Protein AF-A0A8S2FZT2-F1 (afdb_monomer_lite)

Secondary structure (DSSP, 8-state):
----------PPP-GGGSS-----PPPPPPPP--TTHHHHHHHHHTT--TTTTT--SS--PPPTT-PPPTTS--

Foldseek 3Di:
DDPDDDDPDDDPDDPVVPDPDPDDDDDDDDDDDDPCPVVVVCVVPPPDDVQNPPHDPDDDDDDPVPDDDDPPPD

Radius of gyration: 34.58 Å; chains: 1; bounding box: 56×34×92 Å

Organism: NCBI:txid1234261

Structure (mmCIF, N/CA/C/O backbone):
data_AF-A0A8S2FZT2-F1
#
_entry.id   AF-A0A8S2FZT2-F1
#
loop_
_atom_site.group_PDB
_atom_site.id
_atom_site.type_symbol
_atom_site.label_atom_id
_atom_site.label_alt_id
_atom_site.label_comp_id
_atom_site.label_asym_id
_atom_site.label_entity_id
_atom_site.label_seq_id
_atom_site.pdbx_PDB_ins_code
_atom_site.Cartn_x
_atom_site.Cartn_y
_atom_site.Cartn_z
_atom_site.occupancy
_atom_site.B_iso_or_equiv
_atom_site.auth_seq_id
_atom_site.auth_comp_id
_atom_site.auth_asym_id
_atom_site.auth_atom_id
_atom_site.pdbx_PDB_model_num
ATOM 1 N N . MET A 1 1 ? -2.084 -22.202 51.170 1.00 39.22 1 MET A N 1
ATOM 2 C CA . MET A 1 1 ? -2.887 -22.071 49.936 1.00 39.22 1 MET A CA 1
ATOM 3 C C . MET A 1 1 ? -4.097 -21.219 50.280 1.00 39.22 1 MET A C 1
ATOM 5 O O . MET A 1 1 ? -4.967 -21.696 50.991 1.00 39.22 1 MET A O 1
ATOM 9 N N . VAL A 1 2 ? -4.085 -19.936 49.912 1.00 43.12 2 VAL A N 1
ATOM 10 C CA . VAL A 1 2 ? -5.177 -18.998 50.218 1.00 43.12 2 VAL A CA 1
ATOM 11 C C . VAL A 1 2 ? -6.121 -19.002 49.024 1.00 43.12 2 VAL A C 1
ATOM 13 O O . VAL A 1 2 ? -5.722 -18.644 47.919 1.00 43.12 2 VAL A O 1
ATOM 16 N N . VAL A 1 3 ? -7.340 -19.490 49.241 1.00 45.47 3 VAL A N 1
ATOM 17 C CA . VAL A 1 3 ? -8.402 -19.518 48.236 1.00 45.47 3 VA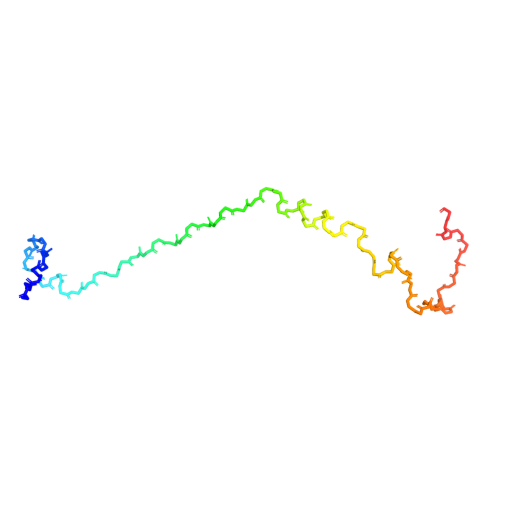L A CA 1
ATOM 18 C C . VAL A 1 3 ? -8.825 -18.075 47.976 1.00 45.47 3 VAL A C 1
ATOM 20 O O . VAL A 1 3 ? -9.313 -17.396 48.878 1.00 45.47 3 VAL A O 1
ATOM 23 N N . GLY A 1 4 ? -8.573 -17.600 46.756 1.00 44.22 4 GLY A N 1
ATOM 24 C CA . GLY A 1 4 ? -8.988 -16.281 46.297 1.00 44.22 4 GLY A CA 1
ATOM 25 C C . GLY A 1 4 ? -10.508 -16.174 46.329 1.00 44.22 4 GLY A C 1
ATOM 26 O O . GLY A 1 4 ? -11.202 -16.829 45.555 1.00 44.22 4 GLY A O 1
ATOM 27 N N . GLN A 1 5 ? -11.015 -15.364 47.254 1.00 45.91 5 GLN A N 1
ATOM 28 C CA . GLN A 1 5 ? -12.412 -14.959 47.292 1.00 45.91 5 GLN A CA 1
ATOM 29 C C . GLN A 1 5 ? -12.647 -13.997 46.124 1.00 45.91 5 GLN A C 1
ATOM 31 O O . GLN A 1 5 ? -12.179 -12.859 46.135 1.00 45.91 5 GLN A O 1
ATOM 36 N N . ASN A 1 6 ? -13.334 -14.477 45.090 1.00 49.81 6 ASN A N 1
ATOM 37 C CA . ASN A 1 6 ? -13.797 -13.641 43.992 1.00 49.81 6 ASN A CA 1
ATOM 38 C C . ASN A 1 6 ? -14.942 -12.762 44.505 1.00 49.81 6 ASN A C 1
ATOM 40 O O . ASN A 1 6 ? -16.056 -13.237 44.711 1.00 49.81 6 ASN A O 1
ATOM 44 N N . GLY A 1 7 ? -14.650 -11.482 44.728 1.00 47.84 7 GLY A N 1
ATOM 45 C CA . GLY A 1 7 ? -15.658 -10.467 45.003 1.00 47.84 7 GLY A CA 1
ATOM 46 C C . GLY A 1 7 ? -16.463 -10.159 43.744 1.00 47.84 7 GLY A C 1
ATOM 47 O O . GLY A 1 7 ? -16.062 -9.318 42.943 1.00 47.84 7 GLY A O 1
ATOM 48 N N . ALA A 1 8 ? -17.608 -10.819 43.580 1.00 53.50 8 ALA A N 1
ATOM 49 C CA . ALA A 1 8 ? -18.711 -10.265 42.809 1.00 53.50 8 ALA A CA 1
ATOM 50 C C . ALA A 1 8 ? -19.460 -9.312 43.748 1.00 53.50 8 ALA A C 1
ATOM 52 O O . ALA A 1 8 ? -20.049 -9.735 44.740 1.00 53.50 8 ALA A O 1
ATOM 53 N N . ALA A 1 9 ? -19.336 -8.010 43.492 1.00 54.69 9 ALA A N 1
ATOM 54 C CA . ALA A 1 9 ? -20.016 -6.968 44.248 1.00 54.69 9 ALA A CA 1
ATOM 55 C C . ALA A 1 9 ? -21.525 -7.257 44.332 1.00 54.69 9 ALA A C 1
ATOM 57 O O . ALA A 1 9 ? -22.115 -7.603 43.313 1.00 54.69 9 ALA A O 1
ATOM 58 N N . ASN A 1 10 ? -22.100 -7.099 45.533 1.00 59.94 10 ASN A N 1
ATOM 59 C CA . ASN A 1 10 ? -23.524 -7.215 45.881 1.00 59.94 10 ASN A CA 1
ATOM 60 C C . ASN A 1 10 ? -24.472 -6.876 44.713 1.00 59.94 10 ASN A C 1
ATOM 62 O O . ASN A 1 10 ? -24.887 -5.728 44.554 1.00 59.94 10 ASN A O 1
ATOM 66 N N . GLN A 1 11 ? -24.833 -7.876 43.914 1.00 66.56 11 GLN A N 1
ATOM 67 C CA . GLN A 1 11 ? -26.016 -7.824 43.069 1.00 66.56 11 GLN A CA 1
ATOM 68 C C . GLN A 1 11 ? -27.102 -8.573 43.827 1.00 66.56 11 GLN A C 1
ATOM 70 O O . GLN A 1 11 ? -26.906 -9.732 44.187 1.00 66.56 11 GLN A O 1
ATOM 75 N N . GLU A 1 12 ? -28.220 -7.903 44.106 1.00 78.12 12 GLU A N 1
ATOM 76 C CA . GLU A 1 12 ? -29.404 -8.561 44.656 1.00 78.12 12 GLU A CA 1
ATOM 77 C C . GLU A 1 12 ? -29.772 -9.739 43.746 1.00 78.12 12 GLU A C 1
ATOM 79 O O . GLU A 1 12 ? -29.892 -9.590 42.522 1.00 78.12 12 GLU A O 1
ATOM 84 N N . GLU A 1 13 ? -29.871 -10.932 44.333 1.00 78.25 13 GLU A N 1
ATOM 85 C CA . GLU A 1 13 ? -30.168 -12.151 43.591 1.00 78.25 13 GLU A CA 1
ATOM 86 C C . GLU A 1 13 ? -31.523 -11.994 42.891 1.00 78.25 13 GLU A C 1
ATOM 88 O O . GLU A 1 13 ? -32.557 -11.769 43.519 1.00 78.25 13 GLU A O 1
ATOM 93 N N . SER A 1 14 ? -31.521 -12.079 41.561 1.00 82.25 14 SER A N 1
ATOM 94 C CA . SER A 1 14 ? -32.718 -11.899 40.746 1.00 82.25 14 SER A CA 1
ATOM 95 C C . SER A 1 14 ? -32.748 -12.925 39.625 1.00 82.25 14 SER A C 1
ATOM 97 O O . SER A 1 14 ? -31.754 -13.119 38.925 1.00 82.25 14 SER A O 1
ATOM 99 N N . VAL A 1 15 ? -33.912 -13.545 39.406 1.00 87.12 15 VAL A N 1
ATOM 100 C CA . VAL A 1 15 ? -34.144 -14.528 38.329 1.00 87.12 15 VAL A CA 1
ATOM 101 C C . VAL A 1 15 ? -33.799 -13.939 36.952 1.00 87.12 15 VAL A C 1
ATOM 103 O O . VAL A 1 15 ? -33.347 -14.647 36.056 1.00 87.12 15 VAL A O 1
ATOM 106 N N . TYR A 1 16 ? -33.931 -12.621 36.790 1.00 83.50 16 TYR A N 1
ATOM 107 C CA . TYR A 1 16 ? -33.602 -11.916 35.550 1.00 83.50 16 TYR A CA 1
ATOM 108 C C . TYR A 1 16 ? -32.093 -11.773 35.291 1.00 83.50 16 TYR A C 1
ATOM 110 O O . TYR A 1 16 ? -31.701 -11.503 34.157 1.00 83.50 16 TYR A O 1
ATOM 118 N N . ASN A 1 17 ? -31.249 -11.985 36.306 1.00 84.44 17 ASN A N 1
ATOM 119 C CA . ASN A 1 17 ? -29.787 -11.954 36.194 1.00 84.44 17 ASN A CA 1
ATOM 120 C C . ASN A 1 17 ? -29.188 -13.343 35.886 1.00 84.44 17 ASN A C 1
ATOM 122 O O . ASN A 1 17 ? -27.977 -13.457 35.720 1.00 84.44 17 ASN A O 1
ATOM 126 N N . LEU A 1 18 ? -30.017 -14.396 35.785 1.00 82.81 18 LEU A N 1
ATOM 127 C CA . LEU A 1 18 ? -29.569 -15.771 35.515 1.00 82.81 18 LEU A CA 1
ATOM 128 C C . LEU A 1 18 ? -28.999 -15.955 34.105 1.00 82.81 18 LEU A C 1
ATOM 130 O O . LEU A 1 18 ? -28.136 -16.805 33.893 1.00 82.81 18 LEU A O 1
ATOM 134 N N . VAL A 1 19 ? -29.494 -15.182 33.136 1.00 86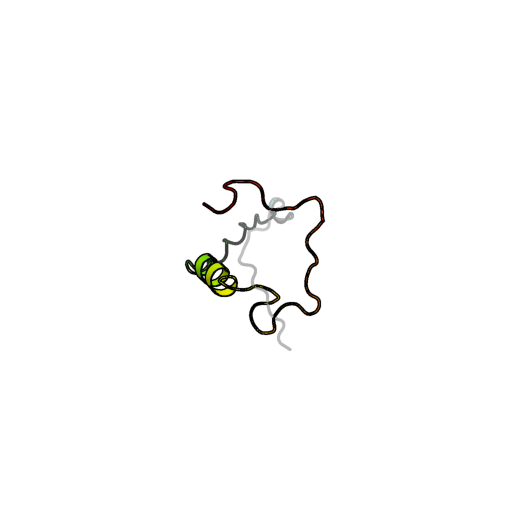.31 19 VAL A N 1
ATOM 135 C CA . VAL A 1 19 ? -29.018 -15.237 31.753 1.00 86.31 19 VAL A CA 1
ATOM 136 C C . VAL A 1 19 ? -28.071 -14.060 31.524 1.00 86.31 19 VAL A C 1
ATOM 138 O O . VAL A 1 19 ? -28.516 -12.909 31.569 1.00 86.31 19 VAL A O 1
ATOM 141 N N . PRO A 1 20 ? -26.775 -14.308 31.263 1.00 83.75 20 PRO A N 1
ATOM 142 C CA . PRO A 1 20 ? -25.839 -13.234 30.985 1.00 83.75 20 PRO A CA 1
ATOM 143 C C . PRO A 1 20 ? -26.272 -12.501 29.716 1.00 83.75 20 PRO A C 1
ATOM 145 O O . PRO A 1 20 ? -26.537 -13.110 28.676 1.00 83.75 20 PRO A O 1
ATOM 148 N N . ARG A 1 21 ? -26.345 -11.170 29.794 1.00 82.25 21 ARG A N 1
ATOM 149 C CA . ARG A 1 21 ? -26.605 -10.345 28.614 1.00 82.25 21 ARG A CA 1
ATOM 150 C C . ARG A 1 21 ? -25.418 -10.462 27.670 1.00 82.25 21 ARG A C 1
ATOM 152 O O . ARG A 1 21 ? -24.270 -10.356 28.093 1.00 82.25 21 ARG A O 1
ATOM 159 N N . THR A 1 22 ? -25.694 -10.649 26.386 1.00 82.94 22 THR A N 1
ATOM 160 C CA . THR A 1 22 ? -24.656 -10.619 25.357 1.00 82.94 22 THR A CA 1
ATOM 161 C C . THR A 1 22 ? -24.026 -9.233 25.324 1.00 82.94 22 THR A C 1
ATOM 163 O O . THR A 1 22 ? -24.650 -8.267 24.881 1.00 82.94 22 THR A O 1
ATOM 166 N N . GLU A 1 23 ? -22.790 -9.133 25.803 1.00 83.94 23 GLU A N 1
ATOM 167 C CA . GLU A 1 23 ? -21.993 -7.918 25.697 1.00 83.94 23 GLU A CA 1
ATOM 168 C C . GLU A 1 23 ? -21.697 -7.638 24.219 1.00 83.94 23 GLU A C 1
ATOM 170 O O . GLU A 1 23 ? -20.940 -8.361 23.564 1.00 83.94 23 GLU A O 1
ATOM 175 N N . ILE A 1 24 ? -22.299 -6.581 23.672 1.00 86.81 24 ILE A N 1
ATOM 176 C CA . ILE A 1 24 ? -21.996 -6.127 22.315 1.00 86.81 24 ILE A CA 1
ATOM 177 C C . ILE A 1 24 ? -20.631 -5.444 22.362 1.00 86.81 24 ILE A C 1
ATOM 179 O O . ILE A 1 24 ? -20.500 -4.294 22.780 1.00 86.81 24 ILE A O 1
ATOM 183 N N . ARG A 1 25 ? -19.589 -6.165 21.942 1.00 87.19 25 ARG A N 1
ATOM 184 C CA . ARG A 1 25 ? -18.257 -5.579 21.792 1.00 87.19 25 ARG A CA 1
ATOM 185 C C . ARG A 1 25 ? -18.263 -4.633 20.600 1.00 87.19 25 ARG A C 1
ATOM 187 O O . ARG A 1 25 ? -18.557 -5.048 19.480 1.00 87.19 25 ARG A O 1
ATOM 194 N N . ALA A 1 26 ? -17.897 -3.377 20.839 1.00 88.44 26 ALA A N 1
ATOM 195 C CA . ALA A 1 26 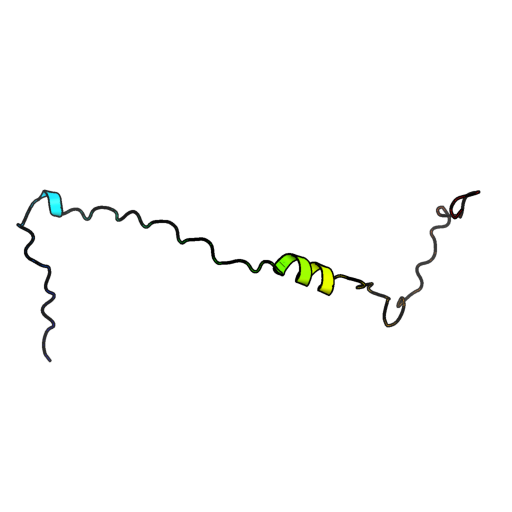? -17.664 -2.436 19.756 1.00 88.44 26 ALA A CA 1
ATOM 196 C C . ALA A 1 26 ? -16.568 -2.977 18.812 1.00 88.44 26 ALA A C 1
ATOM 198 O O . ALA A 1 26 ? -15.598 -3.590 19.282 1.00 88.44 26 ALA A O 1
ATOM 199 N N . PRO A 1 27 ? -16.698 -2.776 17.488 1.00 91.88 27 PRO A N 1
ATOM 200 C CA . PRO A 1 27 ? -15.653 -3.155 16.552 1.00 91.88 27 PRO A CA 1
ATOM 201 C C . PRO A 1 27 ? -14.363 -2.404 16.885 1.00 91.88 27 PRO A C 1
ATOM 203 O O . PRO A 1 27 ? -14.379 -1.236 17.278 1.00 91.88 27 PRO A O 1
ATOM 206 N N . LYS A 1 28 ? -13.225 -3.086 16.726 1.00 91.88 28 LYS A N 1
ATOM 207 C CA . LYS A 1 28 ? -11.917 -2.462 16.940 1.00 91.88 28 LYS A CA 1
ATOM 208 C C . LYS A 1 28 ? -11.753 -1.286 15.966 1.00 91.88 28 LYS A C 1
ATOM 210 O O . LYS A 1 28 ? -12.108 -1.439 14.794 1.00 91.88 28 LYS A O 1
ATOM 215 N N . PRO A 1 29 ? -11.192 -0.148 16.409 1.00 93.25 29 PRO A N 1
ATOM 216 C CA . PRO A 1 29 ? -10.910 0.957 15.507 1.00 93.25 29 PRO A CA 1
ATOM 217 C C . PRO A 1 29 ? -9.889 0.531 14.449 1.00 93.25 29 PRO A C 1
ATOM 219 O O . PRO A 1 29 ? -9.058 -0.357 14.674 1.00 93.25 29 PRO A O 1
ATOM 222 N N . GLN A 1 30 ? -9.948 1.181 13.288 1.00 93.06 30 GLN A N 1
ATOM 223 C CA . GLN A 1 30 ? -8.942 0.993 12.250 1.00 93.06 30 GLN A CA 1
ATOM 224 C C . GLN A 1 30 ? -7.562 1.388 12.784 1.00 93.06 30 GLN A C 1
ATOM 226 O O . GLN A 1 30 ? -7.417 2.340 13.553 1.00 93.06 30 GLN A O 1
ATOM 231 N N . ARG A 1 31 ? -6.537 0.635 12.379 1.00 93.50 31 ARG A N 1
ATOM 232 C CA . ARG A 1 31 ? -5.153 0.995 12.689 1.00 93.50 31 ARG A CA 1
ATOM 233 C C . ARG A 1 31 ? -4.767 2.230 11.885 1.00 93.50 31 ARG A C 1
ATOM 235 O O . ARG A 1 31 ? -5.214 2.399 10.755 1.00 93.50 31 ARG A O 1
ATOM 242 N N . TYR A 1 32 ? -3.903 3.054 12.466 1.00 94.81 32 TYR A N 1
ATOM 243 C CA . TYR A 1 32 ? -3.304 4.172 11.754 1.00 94.81 32 TYR A CA 1
ATOM 244 C C . TYR A 1 32 ? -2.570 3.680 10.498 1.00 94.81 32 TYR A C 1
ATOM 246 O O . TYR A 1 32 ? -1.752 2.759 10.572 1.00 94.81 32 TYR A O 1
ATOM 254 N N . GLU A 1 33 ? -2.841 4.317 9.361 1.00 92.62 33 GLU A N 1
ATOM 255 C CA . GLU A 1 33 ? -2.061 4.148 8.139 1.00 92.62 33 GLU A CA 1
ATOM 256 C C . GLU A 1 33 ? -1.165 5.371 7.921 1.00 92.62 33 GLU A C 1
ATOM 258 O O . GLU A 1 33 ? -1.616 6.512 8.015 1.00 92.62 33 GLU A O 1
ATOM 263 N N . SER A 1 34 ? 0.112 5.135 7.602 1.00 93.81 34 SER A N 1
ATOM 264 C CA . SER A 1 34 ? 1.058 6.211 7.290 1.00 93.81 34 SER A CA 1
ATOM 265 C C . SER A 1 34 ? 0.632 6.978 6.038 1.00 93.81 34 SER A C 1
ATOM 267 O O . SER A 1 34 ? 0.347 6.379 4.997 1.00 93.81 34 SER A O 1
ATOM 269 N N . THR A 1 35 ? 0.698 8.308 6.102 1.00 94.06 35 THR A N 1
ATOM 270 C CA . THR A 1 35 ? 0.463 9.205 4.957 1.00 94.06 35 THR A CA 1
ATOM 271 C C . THR A 1 35 ? 1.439 8.949 3.804 1.00 94.06 35 THR A C 1
ATOM 273 O O . THR A 1 35 ? 1.101 9.168 2.642 1.00 94.06 35 THR A O 1
ATOM 276 N N . PHE A 1 36 ? 2.625 8.410 4.100 1.00 93.94 36 PHE A N 1
ATOM 277 C CA . PHE A 1 36 ? 3.667 8.119 3.116 1.00 93.94 36 PHE A CA 1
ATOM 278 C C . PHE A 1 36 ? 3.538 6.745 2.458 1.00 93.94 36 PHE A C 1
ATOM 280 O O . PHE A 1 36 ? 4.317 6.442 1.559 1.00 93.94 36 PHE A O 1
ATOM 287 N N . LYS A 1 37 ? 2.571 5.908 2.860 1.00 92.00 37 LYS A N 1
ATOM 288 C CA . LYS A 1 37 ? 2.392 4.545 2.323 1.00 92.00 37 LYS A CA 1
ATOM 289 C C . LYS A 1 37 ? 2.348 4.526 0.790 1.00 92.00 37 LYS A C 1
ATOM 291 O O . LYS A 1 37 ? 3.008 3.6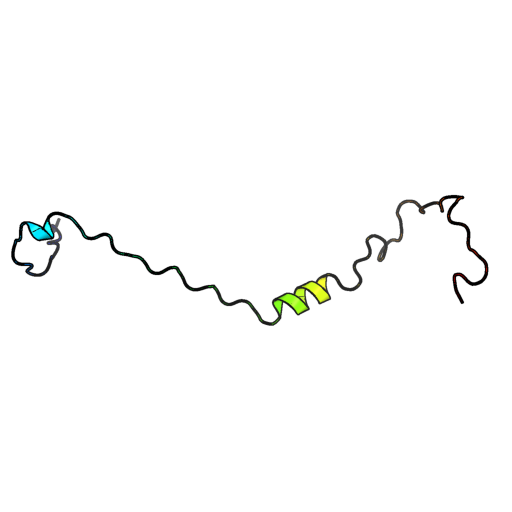97 0.171 1.00 92.00 37 LYS A O 1
ATOM 296 N N . LYS A 1 38 ? 1.619 5.470 0.184 1.00 90.62 38 LYS A N 1
ATOM 297 C CA . LYS A 1 38 ? 1.513 5.605 -1.280 1.00 90.62 38 LYS A CA 1
ATOM 298 C C . LYS A 1 38 ? 2.837 6.034 -1.911 1.00 90.62 38 LYS A C 1
ATOM 300 O O . LYS A 1 38 ? 3.339 5.356 -2.798 1.00 90.62 38 LYS A O 1
ATOM 305 N N . HIS A 1 39 ? 3.443 7.092 -1.376 1.00 92.44 39 HIS A N 1
ATOM 306 C CA . HIS A 1 39 ? 4.717 7.616 -1.866 1.00 92.44 39 HIS A CA 1
ATOM 307 C C . HIS A 1 39 ? 5.853 6.583 -1.774 1.00 92.44 39 HIS A C 1
ATOM 309 O O . HIS A 1 39 ? 6.664 6.469 -2.686 1.00 92.44 39 HIS A O 1
ATOM 315 N N . ALA A 1 40 ? 5.900 5.796 -0.697 1.00 89.38 40 ALA A N 1
ATOM 316 C CA . ALA A 1 40 ? 6.873 4.721 -0.530 1.00 89.38 40 ALA A CA 1
ATOM 317 C C . ALA A 1 40 ? 6.672 3.586 -1.549 1.00 89.38 40 ALA A C 1
ATOM 319 O O . ALA A 1 40 ? 7.645 3.036 -2.053 1.00 89.38 40 ALA A O 1
ATOM 320 N N . ALA A 1 41 ? 5.424 3.243 -1.880 1.00 88.56 41 ALA A N 1
ATOM 321 C CA . ALA A 1 41 ? 5.135 2.250 -2.912 1.00 88.56 41 ALA A CA 1
ATOM 322 C C . ALA A 1 41 ? 5.527 2.753 -4.312 1.00 88.56 41 ALA A C 1
ATOM 324 O O . ALA A 1 41 ? 6.132 2.018 -5.092 1.00 88.56 41 ALA A O 1
ATOM 325 N N . GLU A 1 42 ? 5.225 4.014 -4.620 1.00 89.12 42 GLU A N 1
ATOM 326 C CA . GLU A 1 42 ? 5.603 4.653 -5.881 1.00 89.12 42 GLU A CA 1
ATOM 327 C C . GLU A 1 42 ? 7.121 4.752 -6.034 1.00 89.12 42 GLU A C 1
ATOM 329 O O . GLU A 1 42 ? 7.653 4.355 -7.069 1.00 89.12 42 GLU A O 1
ATOM 334 N N . SER A 1 43 ? 7.838 5.218 -5.006 1.00 86.38 43 SER A N 1
ATOM 335 C CA . SER A 1 43 ? 9.300 5.338 -5.043 1.00 86.38 43 SER A CA 1
ATOM 336 C C . SER A 1 43 ? 9.978 3.982 -5.192 1.00 86.38 43 SER A C 1
ATOM 338 O O . SER A 1 43 ? 10.915 3.844 -5.974 1.00 86.38 43 SER A O 1
ATOM 340 N N . LEU A 1 44 ? 9.459 2.966 -4.504 1.00 84.12 44 LEU A N 1
ATOM 341 C CA . LEU A 1 44 ? 9.945 1.600 -4.598 1.00 84.12 44 LEU A CA 1
ATOM 342 C C . LEU A 1 44 ? 9.724 1.018 -5.996 1.00 84.12 44 LEU A C 1
ATOM 344 O O . LEU A 1 44 ? 10.539 0.221 -6.437 1.00 84.12 44 LEU A O 1
ATOM 348 N N . ASN A 1 45 ? 8.662 1.389 -6.708 1.00 81.38 45 ASN A N 1
ATOM 349 C CA . ASN A 1 45 ? 8.397 0.887 -8.061 1.00 81.38 45 ASN A CA 1
ATOM 350 C C . ASN A 1 45 ? 9.000 1.754 -9.173 1.00 81.38 45 ASN A C 1
ATOM 352 O O . ASN A 1 45 ? 9.143 1.296 -10.308 1.00 81.38 45 ASN A O 1
ATOM 356 N N . LYS A 1 46 ? 9.398 2.988 -8.861 1.00 84.06 46 LYS A N 1
ATOM 357 C CA . LYS A 1 46 ? 9.938 3.931 -9.837 1.00 84.06 46 LYS A CA 1
ATOM 358 C C . LYS A 1 46 ? 11.242 3.411 -10.438 1.00 84.06 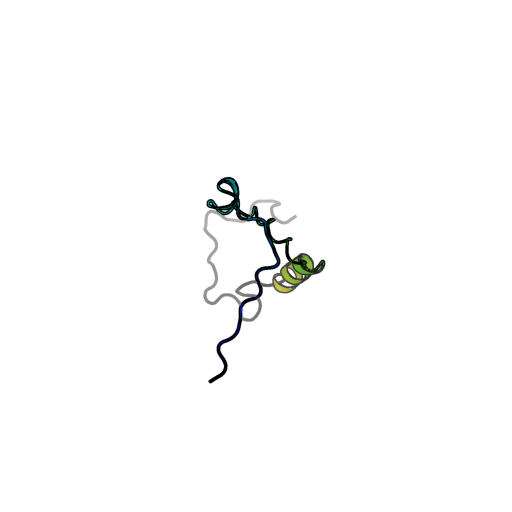46 LYS A C 1
ATOM 360 O O . LYS A 1 46 ? 12.265 3.290 -9.771 1.00 84.06 46 LYS A O 1
ATOM 365 N N . GLY A 1 47 ? 11.212 3.160 -11.745 1.00 72.38 47 GLY A N 1
ATOM 366 C CA . GLY A 1 47 ? 12.387 2.727 -12.497 1.00 72.38 47 GLY A CA 1
ATOM 367 C C . GLY A 1 47 ? 12.797 1.278 -12.235 1.00 72.38 47 GLY A C 1
ATOM 368 O O . GLY A 1 47 ? 13.947 0.925 -12.506 1.00 72.38 47 GLY A O 1
ATOM 369 N N . LYS A 1 48 ? 11.881 0.450 -11.726 1.00 73.31 48 LYS A N 1
ATOM 370 C CA . LYS A 1 48 ? 11.995 -1.000 -11.837 1.00 73.31 48 LYS A CA 1
ATOM 371 C C . LYS A 1 48 ? 11.617 -1.403 -13.256 1.00 73.31 48 LYS A C 1
ATOM 373 O O . LYS A 1 48 ? 10.444 -1.410 -13.608 1.00 73.31 48 LYS A O 1
ATOM 378 N N . TYR A 1 49 ? 12.626 -1.702 -14.060 1.00 78.25 49 TYR A N 1
ATOM 379 C CA . TYR A 1 49 ? 12.453 -2.464 -15.289 1.00 78.25 49 TYR A CA 1
ATOM 380 C C . TYR A 1 49 ? 13.285 -3.728 -15.135 1.00 78.25 49 TYR A C 1
ATOM 382 O O . TYR A 1 49 ? 14.430 -3.642 -14.684 1.00 78.25 49 TYR A O 1
ATOM 390 N N . ASP A 1 50 ? 12.721 -4.876 -15.503 1.00 75.38 50 ASP A N 1
ATOM 391 C CA . ASP A 1 50 ? 13.333 -6.194 -15.270 1.00 75.38 50 ASP A CA 1
ATOM 392 C C . ASP A 1 50 ? 14.728 -6.324 -15.907 1.00 75.38 50 ASP A C 1
ATOM 394 O O . ASP A 1 50 ? 15.584 -7.053 -15.419 1.00 75.38 50 ASP A O 1
ATOM 398 N N . HIS A 1 51 ? 14.982 -5.540 -16.955 1.00 82.38 51 HIS A N 1
ATOM 399 C CA . HIS A 1 51 ? 16.212 -5.504 -17.741 1.00 82.38 51 HIS A CA 1
ATOM 400 C C . HIS A 1 51 ? 17.042 -4.221 -17.522 1.00 82.38 51 HIS A C 1
ATOM 402 O O . HIS A 1 51 ? 17.963 -3.948 -18.287 1.00 82.38 51 HIS A O 1
ATOM 408 N N . ARG A 1 52 ? 16.746 -3.390 -16.506 1.00 81.25 52 ARG A N 1
ATOM 409 C CA . ARG A 1 52 ? 17.437 -2.093 -16.324 1.00 81.25 52 ARG A CA 1
ATOM 410 C C . ARG A 1 52 ? 18.920 -2.241 -15.989 1.00 81.25 52 ARG A C 1
ATOM 412 O O . ARG A 1 52 ? 19.726 -1.443 -16.451 1.00 81.25 52 ARG A O 1
ATOM 419 N N . THR A 1 53 ? 19.257 -3.205 -15.135 1.00 83.12 53 THR A N 1
ATOM 420 C CA . THR A 1 53 ? 20.616 -3.340 -14.591 1.00 83.12 53 THR A CA 1
ATOM 421 C C . THR A 1 53 ? 21.520 -4.160 -15.503 1.00 83.12 53 THR A C 1
ATOM 423 O O . THR A 1 53 ? 22.666 -3.780 -15.705 1.00 83.12 53 THR A O 1
ATOM 426 N N . MET A 1 54 ? 21.006 -5.262 -16.061 1.00 88.44 54 MET A N 1
ATOM 427 C CA . MET A 1 54 ? 21.800 -6.227 -16.837 1.00 88.44 54 MET A CA 1
ATOM 428 C C . MET A 1 54 ? 21.321 -6.409 -18.286 1.00 88.44 54 MET A C 1
ATOM 430 O O . MET A 1 54 ? 21.882 -7.230 -19.002 1.00 88.44 54 MET A O 1
ATOM 434 N N . GLY A 1 55 ? 20.316 -5.654 -18.741 1.00 85.44 55 GLY A N 1
ATOM 435 C CA . GLY A 1 55 ? 19.710 -5.859 -20.057 1.00 85.44 55 GLY A CA 1
ATOM 436 C C . GLY A 1 55 ? 18.778 -7.072 -20.103 1.00 85.44 55 GLY A C 1
ATOM 437 O O . GLY A 1 55 ? 18.456 -7.676 -19.078 1.00 85.44 55 GLY A O 1
ATOM 438 N N . TYR A 1 56 ? 18.280 -7.385 -21.299 1.00 86.12 56 TYR A N 1
ATOM 439 C CA . TYR A 1 56 ? 17.488 -8.591 -21.532 1.00 86.12 56 TYR A CA 1
ATOM 440 C C . TYR A 1 56 ? 18.410 -9.816 -21.586 1.00 86.12 56 TYR A C 1
ATOM 442 O O . TYR A 1 56 ? 19.491 -9.738 -22.163 1.00 86.12 56 TYR A O 1
ATOM 450 N N . ALA A 1 57 ? 17.979 -10.944 -21.010 1.00 79.75 57 ALA A N 1
ATOM 451 C CA . ALA A 1 57 ? 18.729 -12.204 -21.083 1.00 79.75 57 ALA A CA 1
ATOM 452 C C . ALA A 1 57 ? 18.768 -12.771 -22.515 1.00 79.75 57 ALA A C 1
ATOM 454 O O . ALA A 1 57 ? 19.794 -13.282 -22.953 1.00 79.75 57 ALA A O 1
ATOM 455 N N . GLU A 1 58 ? 17.662 -12.619 -23.245 1.00 81.25 58 GLU A N 1
ATOM 456 C CA . GLU A 1 58 ? 17.540 -12.869 -24.680 1.00 81.25 58 GLU A CA 1
ATOM 457 C C . GLU A 1 58 ? 16.850 -11.654 -25.309 1.00 81.25 58 GLU A C 1
ATOM 459 O O . GLU A 1 58 ? 15.877 -11.135 -24.753 1.00 81.25 58 GLU A O 1
ATOM 464 N N . GLU A 1 59 ? 17.363 -11.162 -26.438 1.00 81.31 59 GLU A N 1
ATOM 465 C CA . GLU A 1 59 ? 16.794 -9.988 -27.101 1.00 81.31 59 GLU A CA 1
ATOM 466 C C . GLU A 1 59 ? 15.407 -10.327 -27.678 1.00 81.31 59 GLU A C 1
ATOM 468 O O . GLU A 1 59 ? 15.285 -11.268 -28.470 1.00 81.31 59 GLU A O 1
ATOM 473 N N . PRO A 1 60 ? 14.341 -9.590 -27.308 1.00 81.19 60 PRO A N 1
ATOM 474 C CA . PRO A 1 60 ? 13.021 -9.847 -27.855 1.00 81.19 60 PRO A CA 1
ATOM 475 C C . PRO A 1 60 ? 13.011 -9.493 -29.343 1.00 81.19 60 PRO A C 1
ATOM 477 O O . PRO A 1 60 ? 13.062 -8.321 -29.721 1.00 81.19 60 PRO A O 1
ATOM 480 N N . LEU A 1 61 ? 12.913 -10.514 -30.195 1.00 81.12 61 LEU A N 1
ATOM 481 C CA . LEU A 1 61 ? 12.777 -10.311 -31.631 1.00 81.12 61 LEU A CA 1
ATOM 482 C C . LEU A 1 61 ? 11.451 -9.590 -31.928 1.00 81.12 61 LEU A C 1
ATOM 484 O O . LEU A 1 61 ? 10.396 -9.996 -31.421 1.00 81.12 61 LEU A O 1
ATOM 488 N N . PRO A 1 62 ? 11.466 -8.523 -32.744 1.00 80.38 62 PRO A N 1
ATOM 489 C CA . PRO A 1 62 ? 10.240 -7.848 -33.130 1.00 80.38 62 PRO A CA 1
ATOM 490 C C . PRO A 1 62 ? 9.363 -8.811 -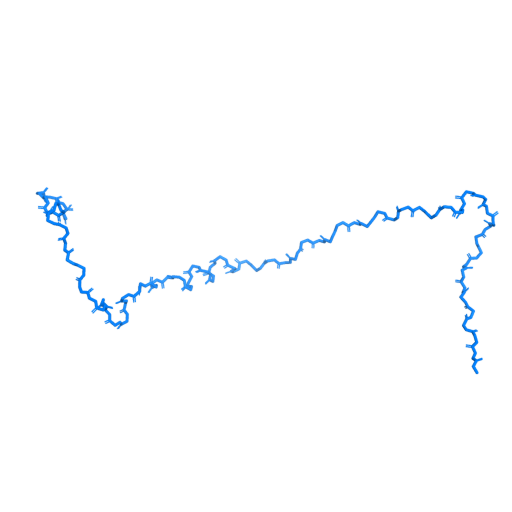33.935 1.00 80.38 62 PRO A C 1
ATOM 492 O O . PRO A 1 62 ? 9.834 -9.498 -34.841 1.00 80.38 62 PRO A O 1
ATOM 495 N N . ASN A 1 63 ? 8.067 -8.849 -33.615 1.00 82.50 63 ASN A N 1
ATOM 496 C CA . ASN A 1 63 ? 7.103 -9.551 -34.458 1.00 82.50 63 ASN A CA 1
ATOM 497 C C . ASN A 1 63 ? 7.146 -8.906 -35.863 1.00 82.50 63 ASN A C 1
ATOM 499 O O . ASN A 1 63 ? 7.040 -7.679 -35.937 1.00 82.50 63 ASN A O 1
ATOM 503 N N . PRO A 1 64 ? 7.277 -9.680 -36.958 1.00 81.81 64 PRO A N 1
ATOM 504 C CA . PRO A 1 64 ? 7.311 -9.153 -38.326 1.00 81.81 64 PRO A CA 1
ATOM 505 C C . PRO A 1 64 ? 6.095 -8.287 -38.702 1.00 81.81 64 PRO A C 1
ATOM 507 O O . PRO A 1 64 ? 6.195 -7.432 -39.577 1.00 81.81 64 PRO A O 1
ATOM 510 N N . GLU A 1 65 ? 4.959 -8.446 -38.022 1.00 81.94 65 GLU A N 1
ATOM 511 C CA . GLU A 1 65 ? 3.771 -7.602 -38.202 1.00 81.94 65 GLU A CA 1
ATOM 512 C C . GLU A 1 65 ? 3.891 -6.223 -37.527 1.00 81.94 65 GLU A C 1
ATOM 514 O O . GLU A 1 65 ? 3.167 -5.289 -37.869 1.00 81.94 65 GLU A O 1
ATOM 519 N N . LYS A 1 66 ? 4.816 -6.072 -36.573 1.00 81.25 66 LYS A N 1
ATOM 520 C CA . LYS A 1 66 ? 5.097 -4.833 -35.835 1.00 81.25 66 LYS A CA 1
ATOM 521 C C . LYS A 1 66 ? 6.248 -4.063 -36.488 1.00 81.25 66 LYS A C 1
ATOM 523 O O . LYS A 1 66 ? 7.248 -3.750 -35.843 1.00 81.25 66 LYS A O 1
ATOM 528 N N . PHE A 1 67 ? 6.118 -3.787 -37.782 1.00 83.25 67 PHE A N 1
ATOM 529 C CA . PHE A 1 67 ? 7.052 -2.926 -38.503 1.00 83.25 67 PHE A CA 1
ATOM 530 C C . PHE A 1 67 ? 6.712 -1.447 -38.288 1.00 83.25 67 PHE A C 1
ATOM 532 O O . PHE A 1 67 ? 5.550 -1.087 -38.093 1.00 83.25 67 PHE A O 1
ATOM 539 N N . LEU A 1 68 ? 7.735 -0.592 -38.359 1.00 86.88 68 LEU A N 1
ATOM 540 C CA . LEU A 1 68 ? 7.573 0.847 -38.190 1.00 86.88 68 LEU A CA 1
ATOM 541 C C . LEU A 1 68 ? 6.775 1.444 -39.360 1.00 86.88 68 LEU A C 1
ATOM 543 O O . LEU A 1 68 ? 7.182 1.321 -40.519 1.00 86.88 68 LEU A O 1
ATOM 547 N N . LYS A 1 69 ? 5.664 2.119 -39.070 1.00 87.56 69 LYS A N 1
ATOM 548 C CA . LYS A 1 69 ? 4.857 2.837 -40.065 1.00 87.56 69 LYS A CA 1
ATOM 549 C C . LYS A 1 69 ? 5.375 4.262 -40.271 1.00 87.56 69 LYS A C 1
ATOM 551 O O . LYS A 1 69 ? 6.094 4.826 -39.445 1.00 87.56 69 LYS A O 1
ATOM 556 N N . LYS A 1 70 ? 4.999 4.867 -41.402 1.00 92.44 70 LYS A N 1
ATOM 557 C CA . LYS A 1 70 ? 5.334 6.266 -41.710 1.00 92.44 70 LYS A CA 1
ATOM 558 C C . LYS A 1 70 ? 4.788 7.182 -40.598 1.00 92.44 70 LYS A C 1
ATOM 560 O O . LYS A 1 70 ? 3.602 7.098 -40.297 1.00 92.44 70 LYS A O 1
ATOM 565 N N . HIS A 1 71 ? 5.647 8.035 -40.032 1.00 84.31 71 HIS A N 1
ATOM 566 C CA . HIS A 1 71 ? 5.349 8.953 -38.915 1.00 84.31 71 HIS A CA 1
ATOM 567 C C . HIS A 1 71 ? 4.971 8.292 -37.572 1.00 84.31 71 HIS A C 1
ATOM 569 O O . HIS A 1 71 ? 4.261 8.885 -36.773 1.00 84.31 71 HIS A O 1
ATOM 575 N N . GLU A 1 72 ? 5.424 7.069 -37.280 1.00 86.56 72 GLU A N 1
ATOM 576 C CA . GLU A 1 72 ? 5.111 6.426 -35.988 1.00 86.56 72 GLU A CA 1
ATOM 577 C C . GLU A 1 72 ? 5.908 6.992 -34.794 1.00 86.56 72 GLU A C 1
ATOM 579 O O . GLU A 1 72 ? 5.493 6.856 -33.647 1.00 86.56 72 GLU A O 1
ATOM 584 N N . LYS A 1 73 ? 7.064 7.612 -35.052 1.00 83.00 73 LYS A N 1
ATOM 585 C CA . LYS A 1 73 ? 8.004 8.094 -34.021 1.00 83.00 73 LYS A CA 1
ATOM 586 C C . LYS A 1 73 ? 8.284 9.599 -34.097 1.00 83.00 73 LYS A C 1
ATOM 588 O O . LYS A 1 73 ? 9.254 10.049 -33.493 1.00 83.00 73 LYS A O 1
ATOM 593 N N . GLU A 1 74 ? 7.493 10.331 -34.876 1.00 78.44 74 GLU A N 1
ATOM 594 C CA . GLU A 1 74 ? 7.612 11.785 -35.054 1.00 78.44 74 GLU A CA 1
ATOM 595 C C . GLU A 1 74 ? 6.590 12.529 -34.189 1.00 78.44 74 GLU A C 1
ATOM 597 O O . GLU A 1 74 ? 5.467 11.997 -34.028 1.00 78.44 74 GLU A O 1
#

pLDDT: mean 80.0, std 13.77, range [39.22, 94.81]

Sequence (74 aa):
MVVGQNGAANQEESVYNLVPRTEIRAPKPQRYESTFKKHAAESLNKGKYDHRTMGYAEEPLPNPEKFLKKHEKE